Protein AF-A0A2N2G3P4-F1 (afdb_monomer_lite)

Structure (mmCIF, N/CA/C/O backbone):
data_AF-A0A2N2G3P4-F1
#
_entry.id   AF-A0A2N2G3P4-F1
#
loop_
_atom_site.group_PDB
_atom_site.id
_atom_site.type_symbol
_atom_site.label_atom_id
_atom_site.label_alt_id
_atom_site.label_comp_id
_atom_site.label_asym_id
_atom_site.label_entity_id
_atom_site.label_seq_id
_atom_site.pdbx_PDB_ins_code
_atom_site.Cartn_x
_atom_site.Cartn_y
_atom_site.Cartn_z
_atom_site.occupancy
_atom_site.B_iso_or_equiv
_atom_site.auth_seq_id
_atom_site.auth_comp_id
_atom_site.auth_asym_id
_atom_site.auth_atom_id
_atom_site.pdbx_PDB_model_num
ATOM 1 N N . MET A 1 1 ? -14.221 39.150 30.469 1.00 67.44 1 MET A N 1
ATOM 2 C CA . MET A 1 1 ? -14.974 38.217 29.597 1.00 67.44 1 MET A CA 1
ATOM 3 C C . MET A 1 1 ? -15.865 37.345 30.466 1.00 67.44 1 MET A C 1
ATOM 5 O O . MET A 1 1 ? -15.415 36.958 31.536 1.00 67.44 1 MET A O 1
ATOM 9 N N . LYS A 1 2 ? -17.109 37.048 30.059 1.00 81.56 2 LYS A N 1
ATOM 10 C CA . LYS A 1 2 ? -17.933 36.080 30.807 1.00 81.56 2 LYS A CA 1
ATOM 11 C C . LYS A 1 2 ? -17.229 34.709 30.795 1.00 81.56 2 LYS A C 1
ATOM 13 O O . LYS A 1 2 ? -16.699 34.350 29.740 1.00 81.56 2 LYS A O 1
ATOM 18 N N . PRO A 1 3 ? -17.249 33.935 31.896 1.00 85.00 3 PRO A N 1
ATOM 19 C CA . PRO A 1 3 ? -16.571 32.633 31.990 1.00 85.00 3 PRO A CA 1
ATOM 20 C C . PRO A 1 3 ? -16.918 31.673 3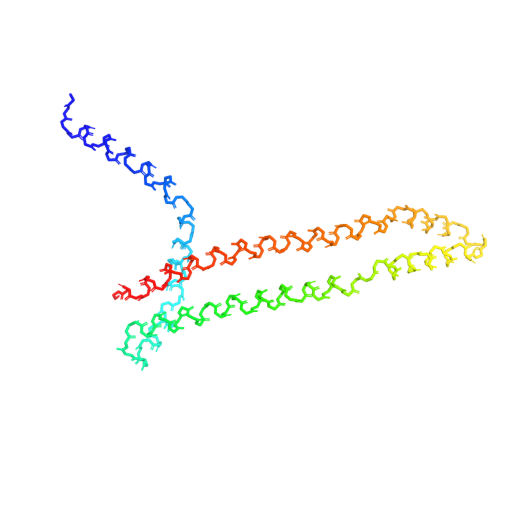0.841 1.00 85.00 3 PRO A C 1
ATOM 22 O O . PRO A 1 3 ? -16.069 30.933 30.360 1.00 85.00 3 PR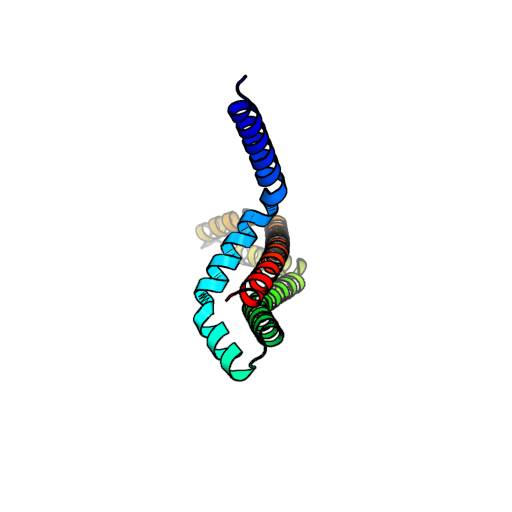O A O 1
ATOM 25 N N . GLN A 1 4 ? -18.153 31.753 30.340 1.00 89.88 4 GLN A N 1
ATOM 26 C CA . GLN A 1 4 ? -18.651 30.970 29.207 1.00 89.88 4 GLN A CA 1
ATOM 27 C C . GLN A 1 4 ? -17.853 31.201 27.914 1.00 89.88 4 GLN A C 1
ATOM 29 O O . GLN A 1 4 ? -17.545 30.245 27.212 1.00 89.88 4 GLN A O 1
ATOM 34 N N . HIS A 1 5 ? -17.471 32.447 27.607 1.00 89.88 5 HIS A N 1
ATOM 35 C CA . HIS A 1 5 ? -16.697 32.753 26.398 1.00 89.88 5 HIS A CA 1
ATOM 36 C C . HIS A 1 5 ? -15.248 32.268 26.507 1.00 89.88 5 HIS A C 1
ATOM 38 O O . HIS A 1 5 ? -14.681 31.821 25.517 1.00 89.88 5 HIS A O 1
ATOM 44 N N . PHE A 1 6 ? -14.669 32.314 27.711 1.00 92.50 6 PHE A N 1
ATOM 45 C CA . PHE A 1 6 ? -13.332 31.780 27.977 1.00 92.50 6 PHE A CA 1
ATOM 46 C C . PHE A 1 6 ? -13.296 30.253 27.820 1.00 92.50 6 PHE A C 1
ATOM 48 O O . PHE A 1 6 ? -12.429 29.726 27.128 1.00 92.50 6 PHE A O 1
ATOM 55 N N . LEU A 1 7 ? -14.286 29.547 28.381 1.00 94.25 7 LEU A N 1
ATOM 56 C CA . LEU A 1 7 ? -14.420 28.096 28.216 1.00 94.25 7 LEU A CA 1
ATOM 57 C C . LEU A 1 7 ? -14.644 27.696 26.754 1.00 94.25 7 LEU A C 1
ATOM 59 O O . LEU A 1 7 ? -14.049 26.728 26.292 1.00 94.25 7 LEU A O 1
ATOM 63 N N . LEU A 1 8 ? -15.459 28.450 26.011 1.00 94.88 8 LEU A N 1
ATOM 64 C CA . LEU A 1 8 ? -15.731 28.167 24.601 1.00 94.88 8 LEU A CA 1
ATOM 65 C C . LEU A 1 8 ? -14.492 28.398 23.720 1.00 94.88 8 LEU A C 1
ATOM 67 O O . LEU A 1 8 ? -14.226 27.601 22.824 1.00 94.88 8 LEU A O 1
ATOM 71 N N . ALA A 1 9 ? -13.692 29.427 24.019 1.00 93.62 9 ALA A N 1
ATOM 72 C CA . ALA A 1 9 ? -12.412 29.664 23.352 1.00 93.62 9 ALA A CA 1
ATOM 73 C C . ALA A 1 9 ? -11.402 28.534 23.620 1.00 93.62 9 ALA A C 1
ATOM 75 O O . ALA A 1 9 ? -10.769 28.045 22.685 1.00 93.62 9 ALA A O 1
ATOM 76 N N . ILE A 1 10 ? -11.294 28.068 24.870 1.00 95.06 10 ILE A N 1
ATOM 77 C CA . ILE A 1 10 ? -10.446 26.919 25.221 1.00 95.06 10 ILE A CA 1
ATOM 78 C C . ILE A 1 10 ? -10.942 25.641 24.537 1.00 95.06 10 ILE A C 1
ATOM 80 O O . ILE A 1 10 ? -10.135 24.896 23.991 1.00 95.06 10 ILE A O 1
ATOM 84 N N . ALA A 1 11 ? -12.252 25.391 24.514 1.00 95.19 11 ALA A N 1
ATOM 85 C CA . ALA A 1 11 ? -12.820 24.225 23.843 1.00 95.19 11 ALA A CA 1
ATOM 86 C C . ALA A 1 11 ? -12.521 24.228 22.334 1.00 95.19 11 ALA A C 1
ATOM 88 O O . ALA A 1 11 ? -12.123 23.199 21.790 1.00 95.19 11 ALA A O 1
ATOM 89 N N . ALA A 1 12 ? -12.650 25.381 21.670 1.00 95.19 12 ALA A N 1
ATOM 90 C CA . ALA A 1 12 ? -12.303 25.530 20.258 1.00 95.19 12 ALA A CA 1
ATOM 91 C C . ALA A 1 12 ? -10.802 25.303 20.004 1.00 95.19 12 ALA A C 1
ATOM 93 O O . ALA A 1 12 ? -10.440 24.600 19.063 1.00 95.19 12 ALA A O 1
ATOM 94 N N . LEU A 1 13 ? -9.935 25.838 20.871 1.00 95.38 13 LEU A N 1
ATOM 95 C CA . LEU A 1 13 ? -8.488 25.624 20.805 1.00 95.38 13 LEU A CA 1
ATOM 96 C C . LEU A 1 13 ? -8.135 24.135 20.951 1.00 95.38 13 LEU A C 1
ATOM 98 O O . LEU A 1 13 ? -7.364 23.598 20.159 1.00 95.38 13 LEU A O 1
ATOM 102 N N . ILE A 1 14 ? -8.728 23.454 21.936 1.00 95.06 14 ILE A N 1
ATOM 103 C CA . ILE A 1 14 ? -8.520 22.019 22.155 1.00 95.06 14 ILE A CA 1
ATOM 104 C C . ILE A 1 14 ? -9.001 21.226 20.942 1.00 95.06 14 ILE A C 1
ATOM 106 O O . ILE A 1 14 ? -8.263 20.371 20.469 1.00 95.06 14 ILE A O 1
ATOM 110 N N . LEU A 1 15 ? -10.192 21.517 20.407 1.00 92.38 15 LEU A N 1
ATOM 111 C CA . LEU A 1 15 ? -10.714 20.844 19.212 1.00 92.38 15 LEU A CA 1
ATOM 112 C C . LEU A 1 15 ? -9.799 21.019 17.996 1.00 92.38 15 LEU A C 1
ATOM 114 O O . LEU A 1 15 ? -9.608 20.063 17.248 1.00 92.38 15 LEU A O 1
ATOM 118 N N . TYR A 1 16 ? -9.205 22.201 17.819 1.00 93.19 16 TYR A N 1
ATOM 119 C CA . TYR A 1 16 ? -8.227 22.447 16.761 1.00 93.19 16 TYR A CA 1
ATOM 120 C C . TYR A 1 16 ? -6.994 21.543 16.912 1.00 93.19 16 TYR A C 1
ATOM 122 O O . TYR A 1 16 ? -6.660 20.804 15.986 1.00 93.19 16 TYR A O 1
ATOM 130 N N . PHE A 1 17 ? -6.370 21.526 18.095 1.00 93.44 17 PHE A N 1
ATOM 131 C CA . PHE A 1 17 ? -5.217 20.656 18.357 1.00 93.44 17 PHE A CA 1
ATOM 132 C C . PHE A 1 17 ? -5.568 19.171 18.258 1.00 93.44 17 PHE A C 1
ATOM 134 O O . PHE A 1 17 ? -4.759 18.377 17.786 1.00 93.44 17 PHE A O 1
ATOM 141 N N . LEU A 1 18 ? -6.779 18.788 18.668 1.00 90.75 18 LEU A N 1
ATOM 142 C CA . LEU A 1 18 ? -7.258 17.419 18.540 1.00 90.75 18 LEU A CA 1
ATOM 143 C C . LEU A 1 18 ? -7.391 17.032 17.061 1.00 90.75 18 LEU A C 1
ATOM 145 O O . LEU A 1 18 ? -6.947 15.961 16.664 1.00 90.75 18 LEU A O 1
ATOM 149 N N . SER A 1 19 ? -7.963 17.908 16.232 1.00 87.12 19 SER A N 1
ATOM 150 C CA . SER A 1 19 ? -8.100 17.656 14.795 1.00 87.12 19 SER A CA 1
ATOM 151 C C . SER A 1 19 ? -6.745 17.492 14.108 1.00 87.12 19 SER A C 1
ATOM 153 O O . SER A 1 19 ? -6.621 16.636 13.234 1.00 87.12 19 SER A O 1
ATOM 155 N N . ASP A 1 20 ? -5.748 18.287 14.494 1.00 89.69 20 ASP A N 1
ATOM 156 C CA . ASP A 1 20 ? -4.389 18.194 13.953 1.00 89.69 20 ASP A CA 1
ATOM 157 C C . ASP A 1 20 ? -3.697 16.897 14.406 1.00 89.69 20 ASP A C 1
ATOM 159 O O . ASP A 1 20 ? -3.176 16.134 13.594 1.00 89.69 20 ASP A O 1
ATOM 163 N N . LEU A 1 21 ? -3.815 16.561 15.695 1.00 90.25 21 LEU A N 1
ATOM 164 C CA . LEU A 1 21 ? -3.258 15.335 16.268 1.00 90.25 21 LEU A CA 1
ATOM 165 C C . LEU A 1 21 ? -3.853 14.068 15.637 1.00 90.25 21 LEU A C 1
ATOM 167 O O . LEU A 1 21 ? -3.140 13.094 15.388 1.00 90.25 21 LEU A O 1
ATOM 171 N N . PHE A 1 22 ? -5.165 14.065 15.388 1.00 88.56 22 PHE A N 1
ATOM 172 C CA . PHE A 1 22 ? -5.860 12.910 14.828 1.00 88.56 22 PHE A CA 1
ATOM 173 C C . PHE A 1 22 ? -5.875 12.880 13.298 1.00 88.56 22 PHE A C 1
ATOM 175 O O . PHE A 1 22 ? -6.291 11.866 12.731 1.00 88.56 22 PHE A O 1
ATOM 182 N N . GLN A 1 23 ? -5.404 13.930 12.618 1.00 88.44 23 GLN A N 1
ATOM 183 C CA . GLN A 1 23 ? -5.413 14.043 11.158 1.00 88.44 23 GLN A CA 1
ATOM 184 C C . GLN A 1 23 ? -4.936 12.775 10.415 1.00 88.44 23 GLN A C 1
ATOM 186 O O . GLN A 1 23 ? -5.646 12.346 9.497 1.00 88.44 23 GLN A O 1
ATOM 191 N N . PRO A 1 24 ? -3.833 12.096 10.809 1.00 87.88 24 PRO A N 1
ATOM 192 C CA . PRO A 1 24 ? -3.401 10.871 10.130 1.00 87.88 24 PRO A CA 1
ATOM 193 C C . PRO A 1 24 ? -4.351 9.675 10.328 1.00 87.88 24 PRO A C 1
ATOM 195 O O . PRO A 1 24 ? -4.331 8.739 9.531 1.00 87.88 24 PRO A O 1
ATOM 198 N N . PHE A 1 25 ? -5.210 9.696 11.350 1.00 90.62 25 PHE A N 1
ATOM 199 C CA . PHE A 1 25 ? -6.106 8.592 11.711 1.00 90.62 25 PHE A CA 1
ATOM 200 C C . PHE A 1 25 ? -7.551 8.790 11.238 1.00 90.62 25 PHE A C 1
ATOM 202 O O . PHE A 1 25 ? -8.259 7.800 11.049 1.00 90.62 25 PHE A O 1
ATOM 209 N N . LEU A 1 26 ? -7.995 10.034 11.008 1.00 91.56 26 LEU A N 1
ATOM 210 C CA . LEU A 1 26 ? -9.386 10.361 10.643 1.00 91.56 26 LEU A CA 1
ATOM 211 C C . LEU A 1 26 ? -9.898 9.517 9.470 1.00 91.56 26 LEU A C 1
ATOM 213 O O . LEU A 1 26 ? -10.979 8.932 9.540 1.00 91.56 26 LEU A O 1
ATOM 217 N N . LYS A 1 27 ? -9.098 9.414 8.402 1.00 92.88 27 LYS A N 1
ATOM 218 C CA . LYS A 1 27 ? -9.450 8.621 7.218 1.00 92.88 27 LYS A CA 1
ATOM 219 C C . LYS A 1 27 ? -9.643 7.145 7.572 1.00 92.88 27 LYS A C 1
ATOM 221 O O . LYS A 1 27 ? -10.625 6.546 7.146 1.00 92.88 27 LYS A O 1
ATOM 226 N N . ALA A 1 28 ? -8.732 6.566 8.352 1.00 94.94 28 ALA A N 1
ATOM 227 C CA . ALA A 1 28 ? -8.805 5.160 8.730 1.00 94.94 28 ALA A CA 1
ATOM 228 C C . ALA A 1 28 ? -10.021 4.868 9.620 1.00 94.94 28 ALA A C 1
ATOM 230 O O . ALA A 1 28 ? -10.701 3.871 9.398 1.00 94.94 28 ALA A O 1
ATOM 231 N N . ILE A 1 29 ? -10.338 5.763 10.562 1.00 94.62 29 ILE A N 1
ATOM 232 C CA . ILE A 1 29 ? -11.527 5.660 11.421 1.00 94.62 29 ILE A CA 1
ATOM 233 C C . ILE A 1 29 ? -12.807 5.686 10.578 1.00 94.62 29 ILE A C 1
ATOM 235 O O . ILE A 1 29 ? -13.678 4.838 10.764 1.00 94.62 29 ILE A O 1
ATOM 239 N N . LEU A 1 30 ? -12.921 6.626 9.633 1.00 95.62 30 LEU A N 1
ATOM 240 C CA . LEU A 1 30 ? -14.094 6.737 8.761 1.00 95.62 30 LEU A CA 1
ATOM 241 C C . LEU A 1 30 ? -14.267 5.505 7.872 1.00 95.62 30 LEU A C 1
ATOM 243 O O . LEU A 1 30 ? -15.372 4.976 7.757 1.00 95.62 30 LEU A O 1
ATOM 247 N N . VAL A 1 31 ? -13.181 5.022 7.264 1.00 96.50 31 VAL A N 1
ATOM 248 C CA . VAL A 1 31 ? -13.232 3.814 6.433 1.00 96.50 31 VAL A CA 1
ATOM 249 C C . VAL A 1 31 ? -13.593 2.596 7.280 1.00 96.50 31 VAL A C 1
ATOM 251 O O . VAL A 1 31 ? -14.461 1.830 6.873 1.00 96.50 31 VAL A O 1
ATOM 254 N N . ALA A 1 32 ? -13.001 2.440 8.467 1.00 96.88 32 ALA A N 1
ATOM 255 C CA . ALA A 1 32 ? -13.338 1.360 9.390 1.00 96.88 32 ALA A CA 1
ATOM 256 C C . ALA A 1 32 ? -14.818 1.387 9.787 1.00 96.88 32 ALA A C 1
ATOM 258 O O . ALA A 1 32 ? -15.470 0.348 9.742 1.00 96.88 32 ALA A O 1
ATOM 259 N N . LEU A 1 33 ? -15.368 2.566 10.096 1.00 96.38 33 LEU A N 1
ATOM 260 C CA . LEU A 1 33 ? -16.783 2.741 10.424 1.00 96.38 33 LEU A CA 1
ATOM 261 C C . LEU A 1 33 ? -17.693 2.266 9.283 1.00 96.38 33 LEU A C 1
ATOM 263 O O . LEU A 1 33 ? -18.622 1.493 9.514 1.00 96.38 33 LEU A O 1
ATOM 267 N N . LEU A 1 34 ? -17.407 2.685 8.047 1.00 96.38 34 LEU A N 1
ATOM 268 C CA . LEU A 1 34 ? -18.153 2.236 6.867 1.00 96.38 34 LEU A CA 1
ATOM 269 C C . LEU A 1 34 ? -18.055 0.719 6.683 1.00 96.38 34 LEU A C 1
ATOM 271 O O . LEU A 1 34 ? -19.050 0.063 6.377 1.00 96.38 34 LEU A O 1
ATOM 275 N N . LEU A 1 35 ? -16.869 0.159 6.915 1.00 95.81 35 LEU A N 1
ATOM 276 C CA . LEU A 1 35 ? -16.617 -1.274 6.836 1.00 95.81 35 LEU A CA 1
ATOM 277 C C . LEU A 1 35 ? -17.448 -2.049 7.868 1.00 95.81 35 LEU A C 1
ATOM 279 O O . LEU A 1 35 ? -18.063 -3.052 7.515 1.00 95.81 35 LEU A O 1
ATOM 283 N N . VAL A 1 36 ? -17.502 -1.584 9.122 1.00 95.69 36 VAL A N 1
ATOM 284 C CA . VAL A 1 36 ? -18.317 -2.181 10.200 1.00 95.69 36 VAL A CA 1
ATOM 285 C C . VAL A 1 36 ? -19.788 -2.191 9.807 1.00 95.69 36 VAL A C 1
ATOM 287 O O . VAL A 1 36 ? -20.449 -3.221 9.912 1.00 95.69 36 VAL A O 1
ATOM 290 N N . ILE A 1 37 ? -20.298 -1.068 9.296 1.00 95.06 37 ILE A N 1
ATOM 291 C CA . ILE A 1 37 ? -21.694 -0.964 8.855 1.00 95.06 37 ILE A CA 1
ATOM 292 C C . ILE A 1 37 ? -21.965 -1.967 7.724 1.00 95.06 37 ILE A C 1
ATOM 294 O O . ILE A 1 37 ? -22.920 -2.742 7.804 1.00 95.06 37 ILE A O 1
ATOM 298 N N . ALA A 1 38 ? -21.092 -2.012 6.714 1.00 95.00 38 ALA A N 1
ATOM 299 C CA . ALA A 1 38 ? -21.228 -2.900 5.559 1.00 95.00 38 ALA A CA 1
ATOM 300 C C . ALA A 1 38 ? -21.137 -4.395 5.918 1.00 95.00 38 ALA A C 1
ATOM 302 O O . ALA A 1 38 ? -21.751 -5.234 5.263 1.00 95.00 38 ALA A O 1
ATOM 303 N N . THR A 1 39 ? -20.385 -4.741 6.963 1.00 94.50 39 THR A N 1
ATOM 304 C CA . THR A 1 39 ? -20.130 -6.132 7.387 1.00 94.50 39 THR A CA 1
ATOM 305 C C . THR A 1 39 ? -20.944 -6.561 8.610 1.00 94.50 39 THR A C 1
ATOM 307 O O . THR A 1 39 ? -20.822 -7.700 9.061 1.00 94.50 39 THR A O 1
ATOM 310 N N . SER A 1 40 ? -21.824 -5.700 9.122 1.00 91.81 40 SER A N 1
ATOM 311 C CA . SER A 1 40 ? -22.632 -5.930 10.330 1.00 91.81 40 SER A CA 1
ATOM 312 C C . SER A 1 40 ? -23.443 -7.235 10.305 1.00 91.81 40 SER A C 1
ATOM 314 O O . SER A 1 40 ? -23.463 -7.981 11.291 1.00 91.81 40 SER A O 1
ATOM 316 N N . ASN A 1 41 ? -24.052 -7.571 9.163 1.00 91.81 41 ASN A N 1
ATOM 317 C CA . ASN A 1 41 ? -24.781 -8.831 8.977 1.00 91.81 41 ASN A CA 1
ATOM 318 C C . ASN A 1 41 ? -23.853 -10.050 9.077 1.00 91.81 41 ASN A C 1
ATOM 320 O O . ASN A 1 41 ? -24.189 -11.048 9.717 1.00 91.81 41 ASN A O 1
ATOM 324 N N . PHE A 1 42 ? -22.664 -9.959 8.476 1.00 91.31 42 PHE A N 1
ATOM 325 C CA . PHE A 1 42 ? -21.663 -11.020 8.535 1.00 91.31 42 PHE A CA 1
ATOM 326 C C . PHE A 1 42 ? -21.118 -11.192 9.957 1.00 91.31 42 PHE A C 1
ATOM 328 O O . PHE A 1 42 ? -21.035 -12.317 10.452 1.00 91.31 42 PHE A O 1
ATOM 335 N N . HIS A 1 43 ? -20.828 -10.089 10.654 1.00 90.69 43 HIS A N 1
ATOM 336 C CA . HIS A 1 43 ? -20.401 -10.135 12.050 1.00 90.69 43 HIS A CA 1
ATOM 337 C C . HIS A 1 43 ? -21.465 -10.776 12.951 1.00 90.69 43 HIS A C 1
ATOM 339 O O . HIS A 1 43 ? -21.139 -11.664 13.736 1.00 90.69 43 HIS A O 1
ATOM 345 N N . SER A 1 44 ? -22.741 -10.415 12.785 1.00 89.50 44 SER A N 1
ATOM 346 C CA . SER A 1 44 ? -23.855 -11.018 13.533 1.00 89.50 44 SER A CA 1
ATOM 347 C C . SER A 1 44 ? -23.973 -12.531 13.306 1.00 89.50 44 SER A C 1
ATOM 349 O O . SER A 1 44 ? -24.166 -13.291 14.258 1.00 89.50 44 SER A O 1
ATOM 351 N N . PHE A 1 45 ? -23.797 -12.991 12.063 1.00 91.56 45 PHE A N 1
ATOM 352 C CA . PHE A 1 45 ? -23.794 -14.419 11.729 1.00 91.56 45 PHE A CA 1
ATOM 353 C C . PHE A 1 45 ? -22.661 -15.184 12.430 1.00 91.56 45 PHE A C 1
ATOM 355 O O . PHE A 1 45 ? -22.883 -16.266 12.982 1.00 91.56 45 PHE A O 1
ATOM 362 N N . ILE A 1 46 ? -21.450 -14.621 12.445 1.00 91.19 46 ILE A N 1
ATOM 363 C CA . ILE A 1 46 ? -20.302 -15.217 13.141 1.00 91.19 46 ILE A CA 1
ATOM 364 C C . ILE A 1 46 ? -20.502 -15.184 14.661 1.00 91.19 46 ILE A C 1
ATOM 366 O O . ILE A 1 46 ? -20.259 -16.190 15.337 1.00 91.19 46 ILE A O 1
ATOM 370 N N . PHE A 1 47 ? -21.016 -14.077 15.196 1.00 90.88 47 PHE A N 1
ATOM 371 C CA . PHE A 1 47 ? -21.303 -13.931 16.619 1.00 90.88 47 PHE A CA 1
ATOM 372 C C . PHE A 1 47 ? -22.294 -14.990 17.113 1.00 90.88 47 PHE A C 1
ATOM 374 O O . PHE A 1 47 ? -22.064 -15.587 18.165 1.00 90.88 47 PHE A O 1
ATOM 381 N N . PHE A 1 48 ? -23.340 -15.299 16.340 1.00 90.19 48 PHE A N 1
ATOM 382 C CA . PHE A 1 48 ? -24.308 -16.341 16.695 1.00 90.19 48 PHE A CA 1
ATOM 383 C C . PHE A 1 48 ? -23.668 -17.735 16.832 1.00 90.19 48 PHE A C 1
ATOM 385 O O . PHE A 1 48 ? -24.057 -18.513 17.706 1.00 90.19 48 PHE A O 1
ATOM 392 N N . LYS A 1 49 ? -22.656 -18.046 16.009 1.00 90.56 49 LYS A N 1
ATOM 393 C CA . LYS A 1 49 ? -21.931 -19.327 16.067 1.00 90.56 49 LYS A CA 1
ATOM 394 C C . LYS A 1 49 ? -20.952 -19.402 17.236 1.00 90.56 49 LYS A C 1
ATOM 396 O O . LYS A 1 49 ? -20.879 -20.432 17.898 1.00 90.56 49 LYS A O 1
ATOM 401 N N . ILE A 1 50 ? -20.195 -18.333 17.479 1.00 91.31 50 ILE A N 1
ATOM 402 C CA . ILE A 1 50 ? -19.098 -18.329 18.459 1.00 91.31 50 ILE A CA 1
ATOM 403 C C . ILE A 1 50 ? -19.596 -17.995 19.874 1.00 91.31 50 ILE A C 1
ATOM 405 O O . ILE A 1 50 ? -19.025 -18.468 20.855 1.00 91.31 50 ILE A O 1
ATOM 409 N N . LYS A 1 51 ? -20.650 -17.174 19.997 1.00 88.69 51 LYS A N 1
ATOM 410 C CA . LYS A 1 51 ? -21.229 -16.667 21.260 1.00 88.69 51 LYS A CA 1
ATOM 411 C C . LYS A 1 51 ? -20.250 -15.907 22.169 1.00 88.69 51 LYS A C 1
ATOM 413 O O . LYS A 1 51 ? -20.581 -15.581 23.304 1.00 88.69 51 LYS A O 1
ATOM 418 N N . ASN A 1 52 ? -19.060 -15.578 21.666 1.00 91.38 52 ASN A N 1
ATOM 419 C CA . ASN A 1 52 ? -18.052 -14.769 22.342 1.00 91.38 52 ASN A CA 1
ATOM 420 C C . ASN A 1 52 ? -17.681 -13.574 21.452 1.00 91.38 52 ASN A C 1
ATOM 422 O O . ASN A 1 52 ? -17.237 -13.748 20.316 1.00 91.38 52 ASN A O 1
ATOM 426 N N . ARG A 1 53 ? -17.854 -12.358 21.986 1.00 89.62 53 ARG A N 1
ATOM 427 C CA . ARG A 1 53 ? -17.617 -11.094 21.268 1.00 89.62 53 ARG A CA 1
ATOM 428 C C . ARG A 1 53 ? -16.162 -10.915 20.849 1.00 89.62 53 ARG A C 1
ATOM 430 O O . ARG A 1 53 ? -15.914 -10.523 19.711 1.00 89.62 53 ARG A O 1
ATOM 437 N N . LEU A 1 54 ? -15.216 -11.240 21.734 1.00 93.69 54 LEU A N 1
ATOM 438 C CA . LEU A 1 54 ? -13.785 -11.134 21.438 1.00 93.69 54 LEU A CA 1
ATOM 439 C C . LEU A 1 54 ? -13.411 -12.056 20.281 1.00 93.69 54 LEU A C 1
ATOM 441 O O . LEU A 1 54 ? -12.865 -11.603 19.281 1.00 93.69 54 LEU A O 1
ATOM 445 N N . ALA A 1 55 ? -13.777 -13.332 20.382 1.00 93.25 55 ALA A N 1
ATOM 446 C CA . ALA A 1 55 ? -13.460 -14.315 19.354 1.00 93.25 55 ALA A CA 1
ATOM 447 C C . ALA A 1 55 ? -14.154 -14.011 18.011 1.00 93.25 55 ALA A C 1
ATOM 449 O O . ALA A 1 55 ? -13.519 -14.125 16.966 1.00 93.25 55 ALA A O 1
ATOM 450 N N . SER A 1 56 ? -15.412 -13.550 18.029 1.00 93.50 56 SER A N 1
ATOM 451 C CA . SER A 1 56 ? -16.124 -13.095 16.823 1.00 93.50 56 SER A CA 1
ATOM 452 C C . SER A 1 56 ? -15.417 -11.921 16.145 1.00 93.50 56 SER A C 1
ATOM 454 O O . SER A 1 56 ? -15.154 -1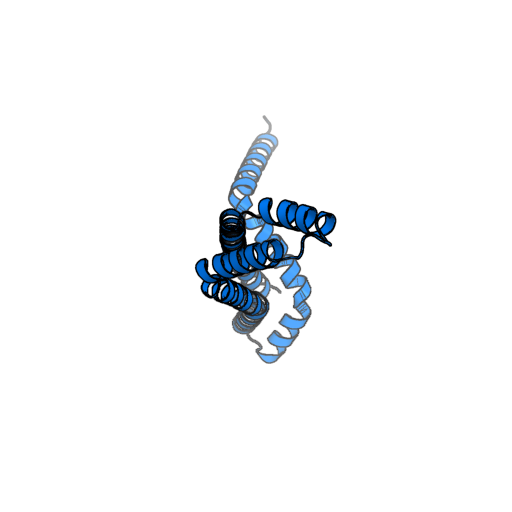1.963 14.944 1.00 93.50 56 SER A O 1
ATOM 456 N N . SER A 1 57 ? -15.036 -10.906 16.922 1.00 94.38 57 SER A N 1
ATOM 457 C CA . SER A 1 57 ? -14.377 -9.705 16.398 1.00 94.38 57 SER A CA 1
ATOM 458 C C . SER A 1 57 ? -12.995 -10.021 15.829 1.00 94.38 57 SER A C 1
ATOM 460 O O . SER A 1 57 ? -12.658 -9.543 14.746 1.00 94.38 57 SER A O 1
ATOM 462 N N . ILE A 1 58 ? -12.215 -10.872 16.509 1.00 95.75 58 ILE A N 1
ATOM 463 C CA . ILE A 1 58 ? -10.917 -11.359 16.013 1.00 95.75 58 ILE A CA 1
ATOM 464 C C . ILE A 1 58 ? -11.108 -12.100 14.689 1.00 95.75 58 ILE A C 1
ATOM 466 O O . ILE A 1 58 ? -10.430 -11.785 13.713 1.00 95.75 58 ILE A O 1
ATOM 470 N N . PHE A 1 59 ? -12.045 -13.051 14.638 1.00 95.50 59 PHE A N 1
ATOM 471 C CA . PHE A 1 59 ? -12.270 -13.877 13.454 1.00 95.50 59 PHE A CA 1
ATOM 472 C C . PHE A 1 59 ? -12.667 -13.036 12.242 1.00 95.50 59 PHE A C 1
ATOM 474 O O . PHE A 1 59 ? -12.072 -13.166 11.176 1.00 95.50 59 PHE A O 1
ATOM 481 N N . VAL A 1 60 ? -13.645 -12.145 12.406 1.00 94.69 60 VAL A N 1
ATOM 482 C CA . VAL A 1 60 ? -14.118 -11.300 11.307 1.00 94.69 60 VAL A CA 1
ATOM 483 C C . VAL A 1 60 ? -13.029 -10.324 10.857 1.00 94.69 60 VAL A C 1
ATOM 485 O O . VAL A 1 60 ? -12.874 -10.113 9.658 1.00 94.69 60 VAL A O 1
ATOM 488 N N . THR A 1 61 ? -12.239 -9.770 11.781 1.00 96.50 61 THR A N 1
ATOM 489 C CA . THR A 1 61 ? -11.111 -8.887 11.431 1.00 96.50 61 THR A CA 1
ATOM 490 C C . THR A 1 61 ? -10.032 -9.638 10.653 1.00 96.50 61 THR A C 1
ATOM 492 O O . THR A 1 61 ? -9.565 -9.140 9.633 1.00 96.50 61 THR A O 1
ATOM 495 N N . LEU A 1 62 ? -9.660 -10.847 11.086 1.00 96.62 62 LEU A N 1
ATOM 496 C CA . LEU A 1 62 ? -8.696 -11.698 10.380 1.00 96.62 62 LEU A CA 1
ATOM 497 C C . LEU A 1 62 ? -9.200 -12.105 8.999 1.00 96.62 62 LEU A C 1
ATOM 499 O O . LEU A 1 62 ? -8.453 -12.021 8.028 1.00 96.62 62 LEU A O 1
ATOM 503 N N . PHE A 1 63 ? -10.466 -12.511 8.904 1.00 95.56 63 PHE A N 1
ATOM 504 C CA . PHE A 1 63 ? -11.101 -12.853 7.637 1.00 95.56 63 PHE A CA 1
ATOM 505 C C . PHE A 1 63 ? -11.046 -11.676 6.661 1.00 95.56 63 PHE A C 1
ATOM 507 O O . PHE A 1 63 ? -10.607 -11.824 5.524 1.00 95.56 63 PHE A O 1
ATOM 514 N N . LEU A 1 64 ? -11.431 -10.487 7.121 1.00 95.31 64 LEU A N 1
ATOM 515 C CA . LEU A 1 64 ? -11.435 -9.294 6.288 1.00 95.31 64 LEU A CA 1
ATOM 516 C C . LEU A 1 64 ? -10.011 -8.849 5.923 1.00 95.31 64 LEU A C 1
ATOM 518 O O . LEU A 1 64 ? -9.749 -8.483 4.780 1.00 95.31 64 LEU A O 1
ATOM 522 N N . GLY A 1 65 ? -9.069 -8.972 6.859 1.00 96.12 65 GLY A N 1
ATOM 523 C CA . GLY A 1 65 ? -7.647 -8.791 6.592 1.00 96.12 65 GLY A CA 1
ATOM 524 C C . GLY A 1 65 ? -7.142 -9.736 5.503 1.00 96.12 65 GLY A C 1
ATOM 525 O O . GLY A 1 65 ? -6.463 -9.290 4.584 1.00 96.12 65 GLY A O 1
ATOM 526 N N . ALA A 1 66 ? -7.526 -11.011 5.535 1.00 96.56 66 ALA A N 1
ATOM 527 C CA . ALA A 1 66 ? -7.173 -11.973 4.495 1.00 96.56 66 ALA A CA 1
ATOM 528 C C . ALA A 1 66 ? -7.749 -11.577 3.124 1.00 96.56 66 ALA A C 1
ATOM 530 O O . ALA A 1 66 ? -7.022 -11.608 2.131 1.00 96.56 66 ALA A O 1
ATOM 531 N N . VAL A 1 67 ? -9.011 -11.131 3.074 1.00 95.06 67 VAL A N 1
ATOM 532 C CA . VAL A 1 67 ? -9.664 -10.650 1.840 1.00 95.06 67 VAL A CA 1
ATOM 533 C C . VAL A 1 67 ? -8.891 -9.492 1.198 1.00 95.06 67 VAL A C 1
ATOM 535 O O . VAL A 1 67 ? -8.781 -9.447 -0.025 1.00 95.06 67 VAL A O 1
ATOM 538 N N . PHE A 1 68 ? -8.316 -8.583 1.991 1.00 93.94 68 PHE A N 1
ATOM 539 C CA . PHE A 1 68 ? -7.535 -7.461 1.460 1.00 93.94 68 PHE A CA 1
ATOM 540 C C . PHE A 1 68 ? -6.068 -7.805 1.178 1.00 93.94 68 PHE A C 1
ATOM 542 O O . PHE A 1 68 ? -5.538 -7.434 0.130 1.00 93.94 68 PHE A O 1
ATOM 549 N N . PHE A 1 69 ? -5.390 -8.488 2.101 1.00 95.12 69 PHE A N 1
ATOM 550 C CA . PHE A 1 69 ? -3.945 -8.697 2.015 1.00 95.12 69 PHE A CA 1
ATOM 551 C C . PHE A 1 69 ? -3.550 -9.831 1.072 1.00 95.12 69 PHE A C 1
ATOM 553 O O . PHE A 1 69 ? -2.516 -9.709 0.422 1.00 95.12 69 PHE A O 1
ATOM 560 N N . ILE A 1 70 ? -4.337 -10.907 0.951 1.00 95.75 70 ILE A N 1
ATOM 561 C CA . ILE A 1 70 ? -3.967 -12.036 0.079 1.00 95.75 70 ILE A CA 1
ATOM 562 C C . ILE A 1 70 ? -3.862 -11.595 -1.392 1.00 95.75 70 ILE A C 1
ATOM 564 O O . ILE A 1 70 ? -2.805 -11.822 -1.988 1.00 95.75 70 ILE A O 1
ATOM 568 N N . PRO A 1 71 ? -4.872 -10.922 -1.986 1.00 93.94 71 PRO A N 1
ATOM 569 C CA . PRO A 1 71 ? -4.770 -10.461 -3.371 1.00 93.94 71 PRO A CA 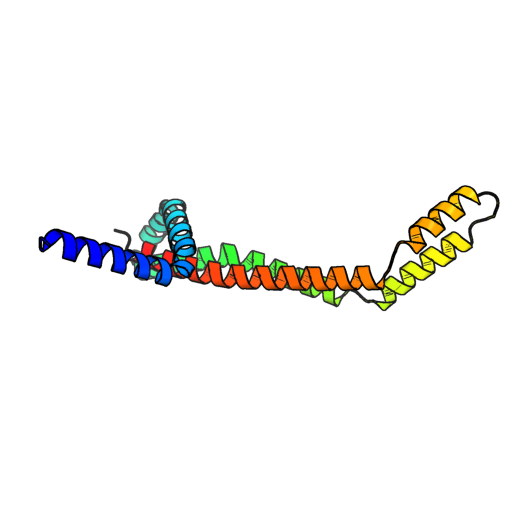1
ATOM 570 C C . PRO A 1 71 ? -3.638 -9.450 -3.569 1.00 93.94 71 PRO A C 1
ATOM 572 O O . PRO A 1 71 ? -2.937 -9.493 -4.578 1.00 93.94 71 PRO A O 1
ATOM 575 N N . LEU A 1 72 ? -3.427 -8.564 -2.591 1.00 93.25 72 LEU A N 1
ATOM 576 C CA . LEU A 1 72 ? -2.373 -7.555 -2.645 1.00 93.25 72 LEU A CA 1
ATOM 577 C C . LEU A 1 72 ? -0.976 -8.187 -2.636 1.00 93.25 72 LEU A C 1
ATOM 579 O O . LEU A 1 72 ? -0.136 -7.828 -3.457 1.00 93.25 72 LEU A O 1
ATOM 583 N N . LEU A 1 73 ? -0.722 -9.130 -1.728 1.00 93.88 73 LEU A N 1
ATOM 584 C CA . LEU A 1 73 ? 0.563 -9.821 -1.641 1.00 93.88 73 LEU A CA 1
ATOM 585 C C . LEU A 1 73 ? 0.836 -10.623 -2.911 1.00 93.88 73 LEU A C 1
ATOM 587 O O . LEU A 1 73 ? 1.938 -10.546 -3.449 1.00 93.88 73 LEU A O 1
ATOM 591 N N . TYR A 1 74 ? -0.173 -11.328 -3.428 1.00 94.44 74 TYR A N 1
ATOM 592 C CA . TYR A 1 74 ? -0.063 -12.022 -4.709 1.00 94.44 74 TYR A CA 1
ATOM 593 C C . TYR A 1 74 ? 0.335 -11.062 -5.837 1.00 94.44 74 TYR A C 1
ATOM 595 O O . TYR A 1 74 ? 1.270 -11.337 -6.588 1.00 94.44 74 TYR A O 1
ATOM 603 N N . PHE A 1 75 ? -0.323 -9.904 -5.918 1.00 92.00 75 PHE A N 1
ATOM 604 C CA . PHE A 1 75 ? -0.017 -8.880 -6.911 1.00 92.00 75 PHE A CA 1
ATOM 605 C C . PHE A 1 75 ? 1.422 -8.352 -6.792 1.00 92.00 75 PHE A C 1
ATOM 607 O O . PHE A 1 75 ? 2.136 -8.292 -7.794 1.00 92.00 75 PHE A O 1
ATOM 614 N N . ILE A 1 76 ? 1.880 -8.036 -5.575 1.00 91.88 76 ILE A N 1
ATOM 615 C CA . ILE A 1 76 ? 3.256 -7.581 -5.323 1.00 91.88 76 ILE A CA 1
ATOM 616 C C . ILE A 1 76 ? 4.263 -8.645 -5.768 1.00 91.88 76 ILE A C 1
ATOM 618 O O . ILE A 1 76 ? 5.194 -8.336 -6.512 1.00 91.88 76 ILE A O 1
ATOM 622 N N . PHE A 1 77 ? 4.070 -9.902 -5.358 1.00 91.75 77 PHE A N 1
ATOM 623 C CA . PHE A 1 77 ? 4.974 -10.986 -5.740 1.00 91.75 77 PHE A CA 1
ATOM 624 C C . PHE A 1 77 ? 4.977 -11.235 -7.246 1.00 91.75 77 PHE A C 1
ATOM 626 O O . PHE A 1 77 ? 6.042 -11.464 -7.814 1.00 91.75 77 PHE A O 1
ATOM 633 N N . SER A 1 78 ? 3.826 -11.124 -7.910 1.00 92.00 78 SER A N 1
ATOM 634 C CA . SER A 1 78 ? 3.743 -11.249 -9.365 1.00 92.00 78 SER A CA 1
ATOM 635 C C . SER A 1 78 ? 4.538 -10.155 -10.082 1.00 92.00 78 SER A C 1
ATOM 637 O O . SER A 1 78 ? 5.212 -10.447 -11.067 1.00 92.00 78 SER A O 1
ATOM 639 N N . ILE A 1 79 ? 4.501 -8.911 -9.593 1.00 90.38 79 ILE A N 1
ATOM 640 C CA . ILE A 1 79 ? 5.280 -7.804 -10.170 1.00 90.38 79 ILE A CA 1
ATOM 641 C C . ILE A 1 79 ? 6.772 -7.993 -9.930 1.00 90.38 79 ILE A C 1
ATOM 643 O O . ILE A 1 79 ? 7.560 -7.810 -10.855 1.00 90.38 79 ILE A O 1
ATOM 647 N N . ILE A 1 80 ? 7.167 -8.381 -8.717 1.00 88.38 80 ILE A N 1
ATOM 648 C CA . ILE A 1 80 ? 8.571 -8.677 -8.406 1.00 88.38 80 ILE A CA 1
ATOM 649 C C . ILE A 1 80 ? 9.078 -9.790 -9.324 1.00 88.38 80 ILE A C 1
ATOM 651 O O . ILE A 1 80 ? 10.139 -9.658 -9.929 1.00 88.38 80 ILE A O 1
ATOM 655 N N . ASN A 1 81 ? 8.296 -10.862 -9.474 1.00 90.50 81 ASN A N 1
ATOM 656 C CA . ASN A 1 81 ? 8.642 -11.963 -10.357 1.00 90.50 81 ASN A CA 1
ATOM 657 C C . ASN A 1 81 ? 8.776 -11.496 -11.811 1.00 90.50 81 ASN A C 1
ATOM 659 O O . ASN A 1 81 ? 9.756 -11.839 -12.463 1.00 90.50 81 ASN A O 1
ATOM 663 N N . TYR A 1 82 ? 7.842 -10.676 -12.296 1.00 87.81 82 TYR A N 1
ATOM 664 C CA . TYR A 1 82 ? 7.904 -10.108 -13.641 1.00 87.81 82 TYR A CA 1
ATOM 665 C C . TYR A 1 82 ? 9.180 -9.287 -13.851 1.00 87.81 82 TYR A C 1
ATOM 667 O O . TYR A 1 82 ? 9.914 -9.551 -14.794 1.00 87.81 82 TYR A O 1
ATOM 675 N N . ILE A 1 83 ? 9.493 -8.358 -12.942 1.00 86.50 83 ILE A N 1
ATOM 676 C CA . ILE A 1 83 ? 10.675 -7.489 -13.043 1.00 86.50 83 ILE A CA 1
ATOM 677 C C . ILE A 1 83 ? 11.976 -8.296 -13.006 1.00 86.50 83 ILE A C 1
ATOM 679 O O . ILE A 1 83 ? 12.872 -8.029 -13.801 1.00 86.50 83 ILE A O 1
ATOM 683 N N . ASN A 1 84 ? 12.073 -9.302 -12.134 1.00 85.62 84 ASN A N 1
ATOM 684 C CA . ASN A 1 84 ? 13.275 -10.132 -12.012 1.00 85.62 84 ASN A CA 1
ATOM 685 C C . ASN A 1 84 ? 13.566 -10.970 -13.267 1.00 85.62 84 ASN A C 1
ATOM 687 O O . ASN A 1 84 ? 14.712 -11.350 -13.484 1.00 85.62 84 ASN A O 1
ATOM 691 N N . HIS A 1 85 ? 12.548 -11.264 -14.080 1.00 85.81 85 HIS A N 1
ATOM 692 C CA . HIS A 1 85 ? 12.703 -12.000 -15.338 1.00 85.81 85 HIS A CA 1
ATOM 693 C C . HIS A 1 85 ? 12.981 -11.088 -16.542 1.00 85.81 85 HIS A C 1
ATOM 695 O O . HIS A 1 85 ? 13.225 -11.594 -17.638 1.00 85.81 85 HIS A O 1
ATOM 701 N N . ILE A 1 86 ? 12.954 -9.761 -16.374 1.00 84.25 86 ILE A N 1
ATOM 702 C CA . ILE A 1 86 ? 13.329 -8.837 -17.447 1.00 84.25 86 ILE A CA 1
ATOM 703 C C . ILE A 1 86 ? 14.853 -8.793 -17.531 1.00 84.25 86 ILE A C 1
ATOM 705 O O . ILE A 1 86 ? 15.518 -8.068 -16.791 1.00 84.25 86 ILE A O 1
ATOM 709 N N . ASP A 1 87 ? 15.401 -9.545 -18.480 1.00 85.00 87 ASP A N 1
ATOM 710 C CA . ASP A 1 87 ? 16.803 -9.434 -18.854 1.00 85.00 87 ASP A CA 1
ATOM 711 C C . ASP A 1 87 ? 17.007 -8.220 -19.769 1.00 85.00 87 ASP A C 1
ATOM 713 O O . ASP A 1 87 ? 16.527 -8.165 -20.905 1.00 85.00 87 ASP A O 1
ATOM 717 N N . LYS A 1 88 ? 17.747 -7.230 -19.263 1.00 83.00 88 LYS A N 1
ATOM 718 C CA . LYS A 1 88 ? 18.113 -6.028 -20.016 1.00 83.00 88 LYS A CA 1
ATOM 719 C C . LYS A 1 88 ? 18.840 -6.380 -21.316 1.00 83.00 88 LYS A C 1
ATOM 721 O O . LYS A 1 88 ? 18.610 -5.709 -22.322 1.00 83.00 88 LYS A O 1
ATOM 726 N N . GLN A 1 89 ? 19.685 -7.410 -21.306 1.00 87.31 89 GLN A N 1
ATOM 727 C CA . GLN A 1 89 ? 20.423 -7.835 -22.488 1.00 87.31 89 GLN A CA 1
ATOM 728 C C . GLN A 1 89 ? 19.481 -8.436 -23.530 1.00 87.31 89 GLN A C 1
ATOM 730 O O . GLN A 1 89 ? 19.524 -8.019 -24.682 1.00 87.31 89 GLN A O 1
ATOM 735 N N . ALA A 1 90 ? 18.548 -9.298 -23.120 1.00 87.31 90 ALA A N 1
ATOM 736 C CA . ALA A 1 90 ? 17.550 -9.860 -24.028 1.00 87.31 90 ALA A CA 1
ATOM 737 C C . ALA A 1 90 ? 16.704 -8.772 -24.717 1.00 87.31 90 ALA A C 1
ATOM 739 O O . ALA A 1 90 ? 16.430 -8.861 -25.913 1.00 87.31 90 ALA A O 1
ATOM 740 N N . VAL A 1 91 ? 16.323 -7.709 -23.998 1.00 87.50 91 VAL A N 1
ATOM 741 C CA . VAL A 1 91 ? 15.581 -6.580 -24.594 1.00 87.50 91 VAL A CA 1
ATOM 742 C C . VAL A 1 91 ? 16.444 -5.810 -25.604 1.00 87.50 91 VAL A C 1
ATOM 744 O O . VAL A 1 91 ? 15.949 -5.428 -26.666 1.00 87.50 91 VAL A O 1
ATOM 747 N N . ILE A 1 92 ? 17.730 -5.602 -25.304 1.00 90.56 92 ILE A N 1
ATOM 748 C CA . ILE A 1 92 ? 18.685 -4.976 -26.234 1.00 90.56 92 ILE A CA 1
ATOM 749 C C . ILE A 1 92 ? 18.872 -5.846 -27.482 1.00 90.56 92 ILE A C 1
ATOM 751 O O . ILE A 1 92 ? 18.869 -5.326 -28.597 1.00 90.56 92 ILE A O 1
ATOM 755 N N . ASP A 1 93 ? 18.978 -7.161 -27.320 1.00 91.69 93 ASP A N 1
ATOM 756 C CA . ASP A 1 93 ? 19.171 -8.097 -28.425 1.00 91.69 93 ASP A CA 1
ATOM 757 C C . ASP A 1 93 ? 17.939 -8.149 -29.339 1.00 91.69 93 ASP A C 1
ATOM 759 O O . ASP A 1 93 ? 18.082 -8.127 -30.561 1.00 91.69 93 ASP A O 1
ATOM 763 N N . ILE A 1 94 ? 16.726 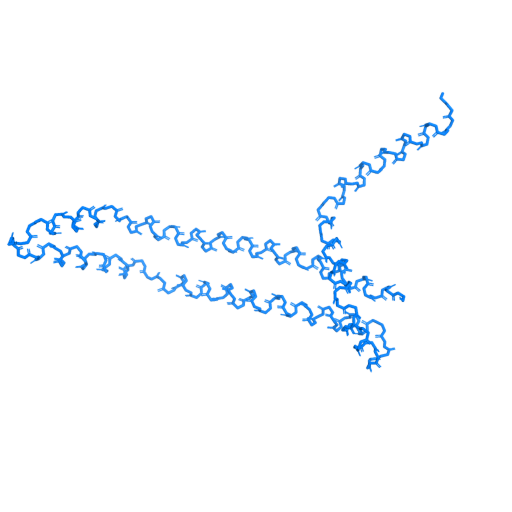-8.118 -28.774 1.00 89.19 94 ILE A N 1
ATOM 764 C CA . ILE A 1 94 ? 15.472 -8.013 -29.541 1.00 89.19 94 ILE A CA 1
ATOM 765 C C . ILE A 1 94 ? 15.409 -6.688 -30.316 1.00 89.19 94 ILE A C 1
ATOM 767 O O . ILE A 1 94 ? 14.992 -6.668 -31.480 1.00 89.19 94 ILE A O 1
ATOM 771 N N . TYR A 1 95 ? 15.840 -5.582 -29.701 1.00 91.62 95 TYR A N 1
ATOM 772 C CA . TYR A 1 95 ? 15.916 -4.286 -30.375 1.00 91.62 95 TYR A CA 1
ATOM 773 C C . TYR A 1 95 ? 16.913 -4.319 -31.542 1.00 91.62 95 TYR A C 1
ATOM 775 O O . TYR A 1 95 ? 16.560 -3.947 -32.661 1.00 91.62 95 TYR A O 1
ATOM 783 N N . ASN A 1 96 ? 18.120 -4.842 -31.318 1.00 92.31 96 ASN A N 1
ATOM 784 C CA . ASN A 1 96 ? 19.150 -4.967 -32.350 1.00 92.31 96 ASN A CA 1
ATOM 785 C C . ASN A 1 96 ? 18.720 -5.913 -33.479 1.00 92.31 96 ASN A C 1
ATOM 787 O O . ASN A 1 96 ? 18.955 -5.621 -34.649 1.00 92.31 96 ASN A O 1
ATOM 791 N N . PHE A 1 97 ? 18.048 -7.019 -33.153 1.00 93.25 97 PHE A N 1
ATOM 792 C CA . PHE A 1 97 ? 17.454 -7.915 -34.143 1.00 93.25 97 PHE A CA 1
ATOM 793 C C . PHE A 1 97 ? 16.420 -7.184 -35.005 1.00 93.25 97 PHE A C 1
ATOM 795 O O . PHE A 1 97 ? 16.458 -7.289 -36.229 1.00 93.25 97 PHE A O 1
ATOM 802 N N . SER A 1 98 ? 15.543 -6.393 -34.380 1.00 91.62 98 SER A N 1
ATOM 803 C CA . SER A 1 98 ? 14.535 -5.592 -35.085 1.00 91.62 98 SER A CA 1
ATOM 804 C C . SER A 1 98 ? 15.183 -4.546 -35.996 1.00 91.62 98 SER A C 1
ATOM 806 O O . SER A 1 98 ? 14.774 -4.393 -37.146 1.00 91.62 98 SER A O 1
ATOM 808 N N . LEU A 1 99 ? 16.240 -3.879 -35.521 1.00 92.19 99 LEU A N 1
ATOM 809 C CA . LEU A 1 99 ? 17.022 -2.924 -36.304 1.00 92.19 99 LEU A CA 1
ATOM 810 C C . LEU A 1 99 ? 17.654 -3.595 -37.531 1.00 92.19 99 LEU A C 1
ATOM 812 O O . LEU A 1 99 ? 17.463 -3.135 -38.656 1.00 92.19 99 LEU A O 1
ATOM 816 N N . ASN A 1 100 ? 18.346 -4.718 -37.327 1.00 92.94 100 ASN A N 1
ATOM 817 C CA . ASN A 1 100 ? 19.003 -5.477 -38.392 1.00 92.94 100 ASN A CA 1
ATOM 818 C C . ASN A 1 100 ? 17.990 -6.018 -39.411 1.00 92.94 100 ASN A C 1
ATOM 820 O O . ASN A 1 100 ? 18.241 -5.973 -40.616 1.00 92.94 100 ASN A O 1
ATOM 824 N N . PHE A 1 101 ? 16.826 -6.482 -38.948 1.00 92.56 101 PHE A N 1
ATOM 825 C CA . PHE A 1 101 ? 15.741 -6.936 -39.815 1.00 92.56 101 PHE A CA 1
ATOM 826 C C . PHE A 1 101 ? 15.253 -5.809 -40.732 1.00 92.56 101 PHE A C 1
ATOM 828 O O . PHE A 1 1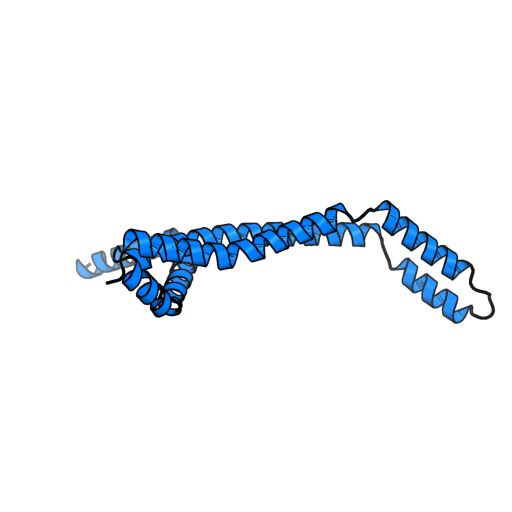01 ? 15.213 -5.985 -41.951 1.00 92.56 101 PHE A O 1
ATOM 835 N N . VAL A 1 102 ? 14.971 -4.624 -40.180 1.00 91.00 102 VAL A N 1
ATOM 836 C CA . VAL A 1 102 ? 14.551 -3.459 -40.977 1.00 91.00 102 VAL A CA 1
ATOM 837 C C . VAL A 1 102 ? 15.662 -3.003 -41.932 1.00 91.00 102 VAL A C 1
ATOM 839 O O . VAL A 1 102 ? 15.390 -2.693 -43.092 1.00 91.00 102 VAL A O 1
ATOM 842 N N . GLN A 1 103 ? 16.926 -3.021 -41.502 1.00 89.31 103 GLN A N 1
ATOM 843 C CA . GLN A 1 103 ? 18.066 -2.685 -42.365 1.00 89.31 103 GLN A CA 1
ATOM 844 C C . GLN A 1 103 ? 18.236 -3.661 -43.539 1.00 89.31 103 GLN A C 1
ATOM 846 O O . GLN A 1 103 ? 18.615 -3.230 -44.632 1.00 89.31 103 GLN A O 1
ATOM 851 N N . SER A 1 104 ? 17.909 -4.941 -43.337 1.00 89.88 104 SER A N 1
ATOM 852 C CA . SER A 1 104 ? 17.989 -5.994 -44.358 1.00 89.88 104 SER A CA 1
ATOM 853 C C . SER A 1 104 ? 16.870 -5.952 -45.409 1.00 89.88 104 SER A C 1
ATOM 855 O O . SER A 1 104 ? 16.943 -6.684 -46.397 1.00 89.88 104 SER A O 1
ATOM 857 N N . LEU A 1 105 ? 15.853 -5.093 -45.241 1.00 89.75 105 LEU A N 1
ATOM 858 C CA . LEU A 1 105 ? 14.768 -4.956 -46.216 1.00 89.75 105 LEU A CA 1
ATOM 859 C C . LEU A 1 105 ? 15.290 -4.471 -47.587 1.00 89.75 105 LEU A C 1
ATOM 861 O O . LEU A 1 105 ? 16.091 -3.522 -47.626 1.00 89.75 105 LEU A O 1
ATOM 865 N N . PRO A 1 106 ? 14.816 -5.074 -48.702 1.00 87.50 106 PRO A N 1
ATOM 866 C CA . PRO A 1 106 ? 15.167 -4.662 -50.060 1.00 87.50 106 PRO A CA 1
ATOM 867 C C . PRO A 1 106 ? 14.827 -3.195 -50.339 1.00 87.50 106 PRO A C 1
ATOM 869 O O . PRO A 1 106 ? 13.832 -2.666 -49.843 1.00 87.50 106 PRO A O 1
ATOM 872 N N . ASN A 1 107 ? 15.625 -2.554 -51.195 1.00 82.69 107 ASN A N 1
ATOM 873 C CA . ASN A 1 107 ? 15.469 -1.134 -51.530 1.00 82.69 107 ASN A CA 1
ATOM 874 C C . ASN A 1 107 ? 14.171 -0.818 -52.293 1.00 82.69 107 ASN A C 1
ATOM 876 O O . ASN A 1 107 ? 13.745 0.334 -52.295 1.00 82.69 107 ASN A O 1
ATOM 880 N N . ASP A 1 108 ? 13.508 -1.830 -52.861 1.00 86.56 108 ASP A N 1
ATOM 881 C CA . ASP A 1 108 ? 12.185 -1.708 -53.489 1.00 86.56 108 ASP A CA 1
ATOM 882 C C . ASP A 1 108 ? 11.102 -1.230 -52.497 1.00 86.56 108 ASP A C 1
ATOM 884 O O . ASP A 1 108 ? 10.063 -0.715 -52.905 1.00 86.56 108 ASP A O 1
ATOM 888 N N . TYR A 1 109 ? 11.363 -1.345 -51.186 1.00 85.31 109 TYR A N 1
ATOM 889 C CA . TYR A 1 109 ? 10.490 -0.900 -50.094 1.00 85.31 109 TYR A CA 1
ATOM 890 C C . TYR A 1 109 ? 11.082 0.264 -49.281 1.00 85.31 109 TYR A C 1
ATOM 892 O O . TYR A 1 109 ? 10.773 0.406 -48.096 1.00 85.31 109 TYR A O 1
ATOM 900 N N . SER A 1 110 ? 11.929 1.102 -49.890 1.00 83.12 110 SER A N 1
ATOM 901 C CA . SER A 1 110 ? 12.635 2.215 -49.226 1.00 83.12 110 SER A CA 1
ATOM 902 C C . SER A 1 110 ? 11.730 3.107 -48.366 1.00 83.12 110 SER A C 1
ATOM 904 O O . SER A 1 110 ? 12.065 3.384 -47.221 1.00 83.12 110 SER A O 1
ATOM 906 N N . PHE A 1 111 ? 10.529 3.450 -48.844 1.00 88.06 111 PHE A N 1
ATOM 907 C CA . PHE A 1 111 ? 9.558 4.240 -48.075 1.00 88.06 111 PHE A CA 1
ATOM 908 C C . PHE A 1 111 ? 9.164 3.588 -46.735 1.00 88.06 111 PHE A C 1
ATOM 910 O O . PHE A 1 111 ? 9.104 4.250 -45.701 1.00 88.06 111 PHE A O 1
ATOM 917 N N . ILE A 1 112 ? 8.906 2.276 -46.743 1.00 87.50 112 ILE A N 1
ATOM 918 C CA . ILE A 1 112 ? 8.523 1.517 -45.542 1.00 87.50 112 ILE A CA 1
ATOM 919 C C . ILE A 1 112 ? 9.736 1.361 -44.622 1.00 87.50 112 ILE A C 1
ATOM 921 O O . ILE A 1 112 ? 9.616 1.490 -43.404 1.00 87.50 112 ILE A O 1
ATOM 925 N N . LYS A 1 113 ? 10.910 1.116 -45.210 1.00 90.00 113 LYS A N 1
ATOM 926 C CA . LYS A 1 113 ? 12.183 0.995 -44.499 1.00 90.00 113 LYS A CA 1
ATOM 927 C C . LYS A 1 113 ? 12.514 2.266 -43.714 1.00 90.00 113 LYS A C 1
ATOM 929 O O . LYS A 1 113 ? 12.780 2.174 -42.519 1.00 90.00 113 LYS A O 1
ATOM 934 N N . ASP A 1 114 ? 12.421 3.431 -44.349 1.00 89.56 114 ASP A N 1
ATOM 935 C CA . ASP A 1 114 ? 12.733 4.720 -43.724 1.00 89.56 114 ASP A CA 1
ATOM 936 C C . ASP A 1 114 ? 11.766 5.040 -42.573 1.00 89.56 114 ASP A C 1
ATOM 938 O O . ASP A 1 114 ? 12.193 5.459 -41.496 1.00 89.56 114 ASP A O 1
ATOM 942 N N . TYR A 1 115 ? 10.470 4.755 -42.745 1.00 90.94 115 TYR A N 1
ATOM 943 C CA . TYR A 1 115 ? 9.469 4.948 -41.690 1.00 90.94 115 TYR A CA 1
ATOM 944 C C . TYR A 1 115 ? 9.704 4.036 -40.473 1.00 90.94 115 TYR A C 1
ATOM 946 O O . TYR A 1 115 ? 9.570 4.462 -39.320 1.00 90.94 115 TYR A O 1
ATOM 954 N N . LEU A 1 116 ? 10.073 2.773 -40.711 1.00 89.81 116 LEU A N 1
ATOM 955 C CA . LEU A 1 116 ? 10.371 1.814 -39.646 1.00 89.81 116 LEU A CA 1
ATOM 956 C C . LEU A 1 116 ? 11.667 2.163 -38.906 1.00 89.81 116 LEU A C 1
ATOM 958 O O . LEU A 1 116 ? 11.691 2.083 -37.678 1.00 89.81 116 LEU A O 1
ATOM 962 N N . LEU A 1 117 ? 12.713 2.595 -39.618 1.00 90.50 117 LEU A N 1
ATOM 963 C CA . LEU A 1 117 ? 13.956 3.066 -38.998 1.00 90.50 117 LEU A CA 1
ATOM 964 C C . LEU A 1 117 ? 13.700 4.295 -38.125 1.00 90.50 117 LEU A C 1
ATOM 966 O O . LEU A 1 117 ? 14.079 4.294 -36.957 1.00 90.50 117 LEU A O 1
ATOM 970 N N . GLN A 1 118 ? 12.957 5.280 -38.635 1.00 91.44 118 GLN A N 1
ATOM 971 C CA . GLN A 1 118 ? 12.587 6.470 -37.866 1.00 91.44 118 GLN A CA 1
ATOM 972 C C . GLN A 1 118 ? 11.757 6.133 -36.615 1.00 91.44 118 GLN A C 1
ATOM 974 O O . GLN A 1 118 ? 11.851 6.819 -35.595 1.00 91.44 118 GLN A O 1
ATOM 979 N N . SER A 1 119 ? 10.935 5.081 -36.676 1.00 88.19 119 SER A N 1
ATOM 980 C CA . SER A 1 119 ? 10.155 4.602 -35.530 1.00 88.19 119 SER A CA 1
ATOM 981 C C . SER A 1 119 ? 11.027 3.887 -34.494 1.00 88.19 119 SER A C 1
ATOM 983 O O . SER A 1 119 ? 10.843 4.091 -33.295 1.00 88.19 119 SER A O 1
ATOM 985 N N . LEU A 1 120 ? 11.990 3.072 -34.938 1.00 87.56 120 LEU A N 1
ATOM 986 C CA . LEU A 1 120 ? 12.927 2.366 -34.061 1.00 87.56 120 LEU A CA 1
ATOM 987 C C . LEU A 1 120 ? 13.910 3.324 -33.377 1.00 87.56 120 LEU A C 1
ATOM 989 O O . LEU A 1 120 ? 14.157 3.172 -32.186 1.00 87.56 120 LEU A O 1
ATOM 993 N N . GLU A 1 121 ? 14.404 4.348 -34.076 1.00 86.94 121 GLU A N 1
ATOM 994 C CA . GLU A 1 121 ? 15.327 5.352 -33.517 1.00 86.94 121 GLU A CA 1
ATOM 995 C C . GLU A 1 121 ? 14.720 6.165 -32.363 1.00 86.94 121 GLU A C 1
ATOM 997 O O . GLU A 1 121 ? 15.438 6.640 -31.482 1.00 86.94 121 GLU A O 1
ATOM 1002 N N . GLN A 1 122 ? 13.391 6.297 -32.320 1.00 87.88 122 GLN A N 1
ATOM 1003 C CA . GLN A 1 122 ? 12.687 6.939 -31.204 1.00 87.88 122 GLN A CA 1
ATOM 1004 C C . GLN A 1 122 ? 12.639 6.059 -29.942 1.00 87.88 122 GLN A C 1
ATOM 1006 O O . GLN A 1 122 ? 12.329 6.554 -28.852 1.00 87.88 122 GLN A O 1
ATOM 1011 N N . ILE A 1 123 ? 12.936 4.761 -30.055 1.00 87.19 123 ILE A N 1
ATOM 1012 C CA . ILE A 1 123 ? 12.913 3.822 -28.934 1.00 87.19 123 ILE A CA 1
ATOM 1013 C C . ILE A 1 123 ? 14.262 3.854 -28.219 1.00 87.19 123 ILE A C 1
ATOM 1015 O O . ILE A 1 123 ? 15.262 3.313 -28.681 1.00 87.19 123 ILE A O 1
ATOM 1019 N N . ASN A 1 124 ? 14.275 4.408 -27.009 1.00 87.75 124 ASN A N 1
ATOM 1020 C CA . ASN A 1 124 ? 15.415 4.278 -26.111 1.00 87.75 124 ASN A CA 1
ATOM 1021 C C . ASN A 1 124 ? 15.174 3.131 -25.118 1.00 87.75 124 ASN A C 1
ATOM 1023 O O . ASN A 1 124 ? 14.469 3.290 -24.115 1.00 87.75 124 ASN A O 1
ATOM 1027 N N . VAL A 1 125 ? 15.795 1.980 -25.396 1.00 86.06 125 VAL A N 1
ATOM 1028 C CA . VAL A 1 125 ? 15.705 0.756 -24.578 1.00 86.06 125 VAL A CA 1
ATOM 1029 C C . VAL A 1 125 ? 16.088 1.008 -23.115 1.00 86.06 125 VAL A C 1
ATOM 1031 O O . VAL A 1 125 ? 15.429 0.495 -22.212 1.00 86.06 125 VAL A O 1
ATOM 1034 N N . GLY A 1 126 ? 17.095 1.852 -22.864 1.00 85.69 126 GLY A N 1
ATOM 1035 C CA . GLY A 1 126 ? 17.493 2.243 -21.509 1.00 85.69 126 GLY A CA 1
ATOM 1036 C C . GLY A 1 126 ? 16.356 2.935 -20.759 1.00 85.69 126 GLY A C 1
ATOM 1037 O O . GLY A 1 126 ? 15.972 2.499 -19.678 1.00 85.69 126 GLY A O 1
ATOM 1038 N N . THR A 1 127 ? 15.732 3.939 -21.380 1.00 87.56 127 THR A N 1
ATOM 1039 C CA . THR A 1 127 ? 14.604 4.657 -20.760 1.00 87.56 127 THR A CA 1
ATOM 1040 C C . THR A 1 127 ? 13.365 3.780 -20.567 1.00 87.56 127 THR A C 1
ATOM 1042 O O . THR A 1 127 ? 12.631 3.970 -19.600 1.00 87.56 127 THR A O 1
ATOM 1045 N N . MET A 1 128 ? 13.119 2.813 -21.458 1.00 86.06 128 MET A N 1
ATOM 1046 C CA . MET A 1 128 ? 12.056 1.806 -21.318 1.00 86.06 128 MET A CA 1
ATOM 1047 C C . MET A 1 128 ? 12.288 0.928 -20.084 1.00 86.06 128 MET A C 1
ATOM 1049 O O . MET A 1 128 ? 11.369 0.704 -19.289 1.00 86.06 128 MET A O 1
ATOM 1053 N N . PHE A 1 129 ? 13.526 0.475 -19.892 1.00 87.44 129 PHE A N 1
ATOM 1054 C CA . PHE A 1 129 ? 13.907 -0.315 -18.728 1.00 87.44 129 PHE A CA 1
ATOM 1055 C C . PHE A 1 129 ? 13.755 0.506 -17.438 1.00 87.44 129 PHE A C 1
ATOM 1057 O O . PHE A 1 129 ? 13.064 0.076 -16.514 1.00 87.44 129 PHE A O 1
ATOM 1064 N N . ASP A 1 130 ? 14.274 1.735 -17.410 1.00 88.19 130 ASP A N 1
ATOM 1065 C CA . ASP A 1 130 ? 14.169 2.633 -16.252 1.00 88.19 130 ASP A CA 1
ATOM 1066 C C . ASP A 1 130 ? 12.708 2.964 -15.899 1.00 88.19 130 ASP A C 1
ATOM 1068 O O . ASP A 1 130 ? 12.322 2.989 -14.725 1.00 88.19 130 ASP A O 1
ATOM 1072 N N . LYS A 1 131 ? 11.849 3.166 -16.906 1.00 89.88 131 LYS A N 1
ATOM 1073 C CA . LYS A 1 131 ? 10.398 3.343 -16.718 1.00 89.88 131 LYS A CA 1
ATOM 1074 C C . LYS A 1 131 ? 9.735 2.104 -16.118 1.00 89.88 131 LYS A C 1
ATOM 1076 O O . LYS A 1 131 ? 8.855 2.236 -15.274 1.00 89.88 131 LYS A O 1
ATOM 1081 N N . THR A 1 132 ? 10.177 0.912 -16.501 1.00 87.94 132 THR A N 1
ATOM 1082 C CA . THR A 1 132 ? 9.645 -0.347 -15.960 1.00 87.94 132 THR A CA 1
ATOM 1083 C C . THR A 1 132 ? 10.045 -0.538 -14.496 1.00 87.94 132 THR A C 1
ATOM 1085 O O . THR A 1 132 ? 9.199 -0.840 -13.651 1.00 87.94 132 THR A O 1
ATOM 1088 N N . ILE A 1 133 ? 11.314 -0.280 -14.165 1.00 88.25 133 ILE A N 1
ATOM 1089 C CA . ILE A 1 133 ? 11.811 -0.346 -12.784 1.00 88.25 133 ILE A CA 1
ATOM 1090 C C . ILE A 1 133 ? 11.143 0.719 -11.908 1.00 88.25 133 ILE A C 1
ATOM 1092 O O . ILE A 1 133 ? 10.676 0.418 -10.807 1.00 88.25 133 ILE A O 1
ATOM 1096 N N . SER A 1 134 ? 11.040 1.958 -12.396 1.00 91.00 134 SER A N 1
ATOM 1097 C CA . SER A 1 134 ? 10.369 3.040 -11.665 1.00 91.00 134 SER A CA 1
ATOM 1098 C C . SER A 1 134 ? 8.876 2.778 -11.477 1.00 91.00 134 SER A C 1
ATOM 1100 O O . SER A 1 134 ? 8.358 3.047 -10.394 1.00 91.00 134 SER A O 1
ATOM 1102 N N . PHE A 1 135 ? 8.190 2.181 -12.457 1.00 90.38 135 PHE A N 1
ATOM 1103 C CA . PHE A 1 135 ? 6.820 1.701 -12.281 1.00 90.38 135 PHE A CA 1
ATOM 1104 C C . PHE A 1 135 ? 6.732 0.685 -11.135 1.00 90.38 135 PHE A C 1
ATOM 1106 O O . PHE A 1 135 ? 5.921 0.866 -10.225 1.00 90.38 135 PHE A O 1
ATOM 1113 N N . GLY A 1 136 ? 7.615 -0.319 -11.115 1.00 89.56 136 GLY A N 1
ATOM 1114 C CA . GLY A 1 136 ? 7.713 -1.276 -10.009 1.00 89.56 136 GLY A CA 1
ATOM 1115 C C . GLY A 1 136 ? 7.924 -0.602 -8.650 1.00 89.56 136 GLY A C 1
ATOM 1116 O O . GLY A 1 136 ? 7.236 -0.926 -7.681 1.00 89.56 136 GLY A O 1
ATOM 1117 N N . ALA A 1 137 ? 8.809 0.395 -8.583 1.00 89.56 137 ALA A N 1
ATOM 1118 C CA . ALA A 1 137 ? 9.065 1.163 -7.366 1.00 89.56 137 ALA A CA 1
ATOM 1119 C C . ALA A 1 137 ? 7.844 1.984 -6.908 1.00 89.56 137 ALA A C 1
ATOM 1121 O O . ALA A 1 137 ? 7.528 2.011 -5.716 1.00 89.56 137 ALA A O 1
ATOM 1122 N N . ILE A 1 138 ? 7.123 2.624 -7.837 1.00 92.25 138 ILE A N 1
ATOM 1123 C CA . ILE A 1 138 ? 5.885 3.367 -7.547 1.00 92.25 138 ILE A CA 1
ATOM 1124 C C . ILE A 1 138 ? 4.810 2.416 -7.018 1.00 92.25 138 ILE A C 1
ATOM 1126 O O . ILE A 1 138 ? 4.165 2.718 -6.008 1.00 92.25 138 ILE A O 1
ATOM 1130 N N . VAL A 1 139 ? 4.638 1.259 -7.662 1.00 91.69 139 VAL A N 1
ATOM 1131 C CA . VAL A 1 139 ? 3.695 0.231 -7.213 1.00 91.69 139 VAL A CA 1
ATOM 1132 C C . VAL A 1 139 ? 4.072 -0.270 -5.821 1.00 91.69 139 VAL A C 1
ATOM 1134 O O . VAL A 1 139 ? 3.206 -0.313 -4.948 1.00 91.69 139 VAL A O 1
ATOM 1137 N N . GLY A 1 140 ? 5.349 -0.569 -5.571 1.00 90.19 140 GLY A N 1
ATOM 1138 C CA . GLY A 1 140 ? 5.838 -0.985 -4.255 1.00 90.19 140 GLY A CA 1
ATOM 1139 C C . GLY A 1 140 ? 5.569 0.061 -3.170 1.00 90.19 140 GLY A C 1
ATOM 1140 O O . GLY A 1 140 ? 4.984 -0.256 -2.133 1.00 90.19 140 GLY A O 1
ATOM 1141 N N . LYS A 1 141 ? 5.900 1.332 -3.431 1.00 92.06 141 LYS A N 1
ATOM 1142 C CA . LYS A 1 141 ? 5.656 2.452 -2.506 1.00 92.06 141 LYS A CA 1
ATOM 1143 C C . LYS A 1 141 ? 4.172 2.611 -2.169 1.00 92.06 141 LYS A C 1
ATOM 1145 O O . LYS A 1 141 ? 3.815 2.743 -0.997 1.00 92.06 141 LYS A O 1
ATOM 1150 N N . ASN A 1 142 ? 3.305 2.603 -3.180 1.00 92.75 142 ASN A N 1
ATOM 1151 C CA . ASN A 1 142 ? 1.864 2.763 -2.981 1.00 92.75 142 ASN A CA 1
ATOM 1152 C C . ASN A 1 142 ? 1.246 1.546 -2.283 1.00 92.75 142 ASN A C 1
ATOM 1154 O O . ASN A 1 142 ? 0.371 1.717 -1.435 1.00 92.75 142 ASN A O 1
ATOM 1158 N N . SER A 1 143 ? 1.738 0.342 -2.579 1.00 92.94 143 SER A N 1
ATOM 1159 C CA . SER A 1 143 ? 1.301 -0.889 -1.916 1.00 92.94 143 SER A CA 1
ATOM 1160 C C . SER A 1 143 ? 1.676 -0.891 -0.434 1.00 92.94 143 SER A C 1
ATOM 1162 O O . SER A 1 143 ? 0.826 -1.174 0.404 1.00 92.94 143 SER A O 1
ATOM 1164 N N . ALA A 1 144 ? 2.903 -0.489 -0.084 1.00 91.81 144 ALA A N 1
ATOM 1165 C CA . ALA A 1 144 ? 3.329 -0.364 1.311 1.00 91.81 144 ALA A CA 1
ATOM 1166 C C . ALA A 1 144 ? 2.487 0.670 2.078 1.00 91.81 144 ALA A C 1
ATOM 1168 O O . ALA A 1 144 ? 2.020 0.394 3.183 1.00 91.81 144 ALA A O 1
ATOM 1169 N N . LYS A 1 145 ? 2.222 1.835 1.467 1.00 92.38 145 LYS A N 1
ATOM 1170 C CA . LYS A 1 145 ? 1.323 2.844 2.047 1.00 92.38 145 LYS A CA 1
ATOM 1171 C C . LYS A 1 145 ? -0.081 2.277 2.279 1.00 92.38 145 LYS A C 1
ATOM 1173 O O . LYS A 1 145 ? -0.639 2.461 3.355 1.00 92.38 145 LYS A O 1
ATOM 1178 N N . PHE A 1 146 ? -0.630 1.559 1.299 1.00 92.69 146 PHE A N 1
ATOM 1179 C CA . PHE A 1 146 ? -1.930 0.906 1.432 1.00 92.69 146 PHE A CA 1
ATOM 1180 C C . PHE A 1 146 ? -1.945 -0.136 2.558 1.00 92.69 146 PHE A C 1
ATOM 1182 O O . PHE A 1 146 ? -2.919 -0.196 3.300 1.00 92.69 146 PHE A O 1
ATOM 1189 N N . MET A 1 147 ? -0.876 -0.922 2.734 1.00 94.19 147 MET A N 1
ATOM 1190 C CA . MET A 1 147 ? -0.791 -1.893 3.830 1.00 94.19 147 MET A CA 1
ATOM 1191 C C . MET A 1 147 ? -0.846 -1.226 5.206 1.00 94.19 147 MET A C 1
ATOM 1193 O O . MET A 1 147 ? -1.549 -1.717 6.088 1.00 94.19 147 MET A O 1
ATOM 1197 N N . ILE A 1 148 ? -0.141 -0.104 5.379 1.00 92.88 148 ILE A N 1
ATOM 1198 C CA . ILE A 1 148 ? -0.155 0.676 6.624 1.00 92.88 148 ILE A CA 1
ATOM 1199 C C . ILE A 1 148 ? -1.555 1.251 6.878 1.00 92.88 148 ILE A C 1
ATOM 1201 O O . ILE A 1 148 ? -2.099 1.072 7.969 1.00 92.88 148 ILE A O 1
ATOM 1205 N N . ASP A 1 149 ? -2.160 1.879 5.862 1.00 94.12 149 ASP A N 1
ATOM 1206 C CA . ASP A 1 149 ? -3.527 2.408 5.944 1.00 94.12 149 ASP A CA 1
ATOM 1207 C C . ASP A 1 149 ? -4.517 1.288 6.327 1.00 94.12 149 ASP A C 1
ATOM 1209 O O . ASP A 1 149 ? -5.341 1.457 7.227 1.00 94.12 149 ASP A O 1
ATOM 1213 N N . MET A 1 150 ? -4.413 0.123 5.680 1.00 95.56 150 MET A N 1
ATOM 1214 C CA . MET A 1 150 ? -5.288 -1.028 5.911 1.00 95.56 150 MET A CA 1
ATOM 1215 C C . MET A 1 150 ? -5.110 -1.625 7.308 1.00 95.56 150 MET A C 1
ATOM 1217 O O . MET A 1 150 ? -6.097 -1.954 7.962 1.00 95.56 150 MET A O 1
ATOM 1221 N N . PHE A 1 151 ? -3.876 -1.741 7.801 1.00 95.19 151 PHE A N 1
ATOM 1222 C CA . PHE A 1 151 ? -3.611 -2.219 9.159 1.00 95.19 151 PHE A CA 1
ATOM 1223 C C . PHE A 1 151 ? -4.293 -1.332 10.209 1.00 95.19 151 PHE A C 1
ATOM 1225 O O . PHE A 1 151 ? -4.935 -1.827 11.141 1.00 95.19 151 PHE A O 1
ATOM 1232 N N . LEU A 1 152 ? -4.214 -0.014 10.025 1.00 95.44 152 LEU A N 1
ATOM 1233 C CA . LEU A 1 152 ? -4.871 0.947 10.900 1.00 95.44 152 LEU A CA 1
ATOM 1234 C C . LEU A 1 152 ? -6.406 0.854 10.803 1.00 95.44 152 LEU A C 1
ATOM 1236 O O . LEU A 1 152 ? -7.083 0.830 11.832 1.00 95.44 152 LEU A O 1
ATOM 1240 N N . ILE A 1 153 ? -6.954 0.727 9.587 1.00 97.00 153 ILE A N 1
ATOM 1241 C CA . ILE A 1 153 ? -8.391 0.492 9.355 1.00 97.00 153 ILE A CA 1
ATOM 1242 C C . ILE A 1 153 ? -8.857 -0.771 10.087 1.00 97.00 153 ILE A C 1
ATOM 1244 O O . ILE A 1 153 ? -9.845 -0.719 10.815 1.00 97.00 153 ILE A O 1
ATOM 1248 N N . LEU A 1 154 ? -8.143 -1.890 9.942 1.00 97.12 154 LEU A N 1
ATOM 1249 C CA . LEU A 1 154 ? -8.491 -3.160 10.585 1.00 97.12 154 LEU A CA 1
ATOM 1250 C C . LEU A 1 154 ? -8.392 -3.085 12.112 1.00 97.12 154 LEU A C 1
ATOM 1252 O O . LEU A 1 154 ? -9.198 -3.698 12.808 1.00 97.12 154 LEU A O 1
ATOM 1256 N N . THR A 1 155 ? -7.453 -2.297 12.635 1.00 96.62 155 THR A N 1
ATOM 1257 C CA . THR A 1 155 ? -7.337 -2.046 14.077 1.00 96.62 155 THR A CA 1
ATOM 1258 C C . THR A 1 155 ? -8.579 -1.326 14.607 1.00 96.62 155 THR A C 1
ATOM 1260 O O . THR A 1 155 ? -9.191 -1.782 15.574 1.00 96.62 155 THR A O 1
ATOM 1263 N N . PHE A 1 156 ? -9.013 -0.241 13.959 1.00 96.81 156 PHE A N 1
ATOM 1264 C CA . PHE A 1 156 ? -10.250 0.447 14.348 1.00 96.81 156 PHE A CA 1
ATOM 1265 C C . PHE A 1 156 ? -11.488 -0.426 14.137 1.00 96.81 156 PHE A C 1
ATOM 1267 O O . PHE A 1 156 ? -12.353 -0.487 15.009 1.00 96.81 156 PHE A O 1
ATOM 1274 N N . TYR A 1 157 ? -11.545 -1.150 13.020 1.00 97.06 157 TYR A N 1
ATOM 1275 C CA . TYR A 1 157 ? -12.608 -2.096 12.699 1.00 97.06 157 TYR A CA 1
ATOM 1276 C C . TYR A 1 157 ? -12.773 -3.167 13.783 1.00 97.06 157 TYR A C 1
ATOM 1278 O O . TYR A 1 157 ? -13.898 -3.473 14.189 1.00 97.06 157 TYR A O 1
ATOM 1286 N N . PHE A 1 158 ? -11.661 -3.708 14.285 1.00 97.38 158 PHE A N 1
ATOM 1287 C CA . PHE A 1 158 ? -11.656 -4.672 15.377 1.00 97.38 158 PHE A CA 1
ATOM 1288 C C . PHE A 1 158 ? -12.304 -4.096 16.637 1.00 97.38 158 PHE A C 1
ATOM 1290 O O . PHE A 1 158 ? -13.236 -4.694 17.176 1.00 97.38 158 PHE A O 1
ATOM 1297 N N . PHE A 1 159 ? -11.848 -2.924 17.088 1.00 96.69 159 PHE A N 1
ATOM 1298 C CA . PHE A 1 159 ? -12.380 -2.298 18.300 1.00 96.69 159 PHE A CA 1
ATOM 1299 C C . PHE A 1 159 ? -13.850 -1.902 18.151 1.00 96.69 159 PHE A C 1
ATOM 1301 O O . PHE A 1 159 ? -14.631 -2.091 19.083 1.00 96.69 159 PHE A O 1
ATOM 1308 N N . MET A 1 160 ? -14.252 -1.405 16.982 1.00 95.75 160 MET A N 1
ATOM 1309 C CA . MET A 1 160 ? -15.647 -1.063 16.713 1.00 95.75 160 MET A CA 1
ATOM 1310 C C . MET A 1 160 ? -16.557 -2.294 16.766 1.00 95.75 160 MET A C 1
ATOM 1312 O O . MET A 1 160 ? -17.604 -2.227 17.403 1.00 95.75 160 MET A O 1
ATOM 1316 N N . ASN A 1 161 ? -16.159 -3.427 16.178 1.00 94.44 161 ASN A N 1
ATOM 1317 C CA . ASN A 1 161 ? -16.935 -4.669 16.284 1.00 94.44 161 ASN A CA 1
ATOM 1318 C C . ASN A 1 161 ? -16.945 -5.232 17.711 1.00 94.44 161 ASN A C 1
ATOM 1320 O O . ASN A 1 161 ? -17.984 -5.695 18.180 1.00 94.44 161 ASN A O 1
ATOM 1324 N N . LEU A 1 162 ? -15.820 -5.139 18.427 1.00 94.75 162 LEU A N 1
ATOM 1325 C CA . LEU A 1 162 ? -15.698 -5.632 19.798 1.00 94.75 162 LEU A CA 1
ATOM 1326 C C . LEU A 1 162 ? -16.638 -4.909 20.769 1.00 94.75 162 LEU A C 1
ATOM 1328 O O . LEU A 1 162 ? -17.256 -5.544 21.630 1.00 94.75 162 LEU A O 1
ATOM 1332 N N . TYR A 1 163 ? -16.729 -3.586 20.634 1.00 92.62 163 TYR A N 1
ATOM 1333 C CA . TYR A 1 163 ? -17.546 -2.732 21.494 1.00 92.62 163 TYR A CA 1
ATOM 1334 C C . TYR A 1 163 ? -18.920 -2.394 20.903 1.00 92.62 163 TYR A C 1
ATOM 1336 O O . TYR A 1 163 ? -19.693 -1.682 21.549 1.00 92.62 163 TYR A O 1
ATOM 1344 N N . SER A 1 164 ? -19.253 -2.929 19.724 1.00 83.00 164 SER A N 1
ATOM 1345 C CA . SER A 1 164 ? -20.597 -2.844 19.154 1.00 83.00 164 SER A CA 1
ATOM 1346 C C . SER A 1 164 ? -21.595 -3.488 20.118 1.00 83.00 164 SER A C 1
ATOM 1348 O O . SER A 1 164 ? -21.415 -4.633 20.548 1.00 83.00 164 SER A O 1
ATOM 1350 N N . LYS A 1 165 ? -22.630 -2.732 20.494 1.00 62.97 165 LYS A N 1
ATOM 1351 C CA . LYS A 1 165 ? -23.743 -3.232 21.307 1.00 62.97 165 LYS A CA 1
ATOM 1352 C C . LYS A 1 165 ? -24.833 -3.817 20.433 1.00 62.97 165 LYS A C 1
ATOM 1354 O O . LYS A 1 165 ? -25.100 -3.217 19.372 1.00 62.97 165 LYS A O 1
#

Radius of gyration: 28.55 Å; chains: 1; bounding box: 45×58×86 Å

Foldseek 3Di:
DPVVVVVVVVVVVVVVVVCVVCVVQPVLLVLLVVVCVVCVVVLVVQCVVPVDQLVSLVVVLVVVVCVPVVVLVVVLVVLVVVLVPDDLVVLVVVLVVQLVVLVPDDCVPVVVSVVSNVVSVVDDSVVVNVVSVVVSVVSVVVSVVVVVSSVSSSVSNSVCSSPPD

Sequence (165 aa):
MKPQHFLLAIAALILYFLSDLFQPFLKAILVALLLVIATSNFHSFIFFKIKNRLASSIFVTLFLGAVFFIPLLYFIFSIINYINHIDKQAVIDIYNFSLNFVQSLPNDYSFIKDYLLQSLEQINVGTMFDKTISFGAIVGKNSAKFMIDMFLILTFYFFMNLYSK

pLDDT: mean 91.16, std 4.57, range [62.97, 97.38]

Secondary structure (DSSP, 8-state):
--HHHHHHHHHHHHHHHHHHHHHHHHHHHHHHHHHHHHHHHHHHHHHHHH--HHHHHHHHHHHHHHHHHHHHHHHHHHHHHHHHT--HHHHHHHHHHHHHHHHTS-GGGHHHHHHHHHHHHT--HHHHHHHHHHHHHHHHHHHHHHHHHHHHHHHHHHHHHHH--